Protein AF-A0A257QZ21-F1 (afdb_monomer_lite)

Radius of gyration: 27.3 Å; chains: 1; bounding box: 56×46×52 Å

Secondary structure (DSSP, 8-state):
--HHHHHHHHHHHHHHHHHHHHHT-----PPPPPTT----S-EEEES-EEEEEETTEEEEEE-SSS-EEE-

pLDDT: mean 86.25, std 12.08, range [58.34, 98.5]

Foldseek 3Di:
DDPVVVVVVVVVVVVVVVVCVVVVPVPPPPDPDDQLDDDPDKDWPDADWDWDDDRSDIDIGHDGPDTDIDD

Sequence (71 aa):
MDRTEKRQILLASTALTAAFLLAGGSAHAQAPLAPTTTPVGGTVVGGSASISQSAGQTDITQTSQRTAIDW

Structure (mmCIF, N/CA/C/O backbone):
data_AF-A0A257QZ21-F1
#
_entry.id   AF-A0A257QZ21-F1
#
loop_
_atom_site.group_PDB
_atom_site.id
_atom_site.type_symbol
_atom_site.label_atom_id
_atom_site.label_alt_id
_atom_site.label_comp_id
_atom_site.label_asym_id
_atom_site.label_entity_id
_atom_site.label_seq_id
_atom_site.pdbx_PDB_ins_code
_atom_site.Cartn_x
_atom_site.Cartn_y
_atom_site.Cartn_z
_atom_site.occupancy
_atom_site.B_iso_or_equiv
_atom_site.auth_seq_id
_atom_site.auth_comp_id
_atom_site.auth_asym_id
_atom_site.auth_atom_id
_atom_site.pdbx_PDB_model_num
ATOM 1 N N . MET A 1 1 ? 44.415 -36.634 -32.172 1.00 60.53 1 MET A N 1
ATOM 2 C CA . MET A 1 1 ? 44.068 -35.257 -31.773 1.00 60.53 1 MET A CA 1
ATOM 3 C C . MET A 1 1 ? 45.342 -34.509 -31.433 1.00 60.53 1 MET A C 1
ATOM 5 O O . MET A 1 1 ? 46.031 -34.890 -30.482 1.00 60.53 1 MET A O 1
ATOM 9 N N . ASP A 1 2 ? 45.681 -33.524 -32.259 1.00 82.31 2 ASP A N 1
ATOM 10 C CA . ASP A 1 2 ? 46.917 -32.738 -32.159 1.00 82.31 2 ASP A CA 1
ATOM 11 C C . ASP A 1 2 ? 46.874 -31.788 -30.938 1.00 82.31 2 ASP A C 1
ATOM 13 O O . ASP A 1 2 ? 45.808 -31.417 -30.436 1.00 82.31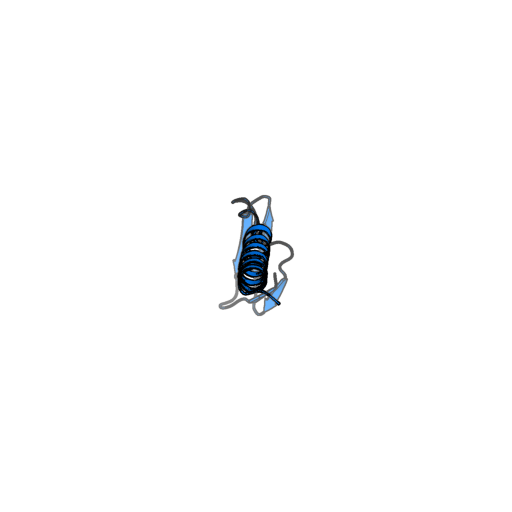 2 ASP A O 1
ATOM 17 N N . ARG A 1 3 ? 48.037 -31.396 -30.408 1.00 78.56 3 ARG A N 1
ATOM 18 C CA . ARG A 1 3 ? 48.161 -30.449 -29.285 1.00 78.56 3 ARG A CA 1
ATOM 19 C C . ARG A 1 3 ? 47.555 -29.083 -29.638 1.00 78.56 3 ARG A C 1
ATOM 21 O O . ARG A 1 3 ? 47.026 -28.414 -28.749 1.00 78.56 3 ARG A O 1
ATOM 28 N N . THR A 1 4 ? 47.595 -28.701 -30.911 1.00 82.69 4 THR A N 1
ATOM 29 C CA . THR A 1 4 ? 46.978 -27.479 -31.451 1.00 82.69 4 THR A CA 1
ATOM 30 C C . THR A 1 4 ? 45.453 -27.519 -31.328 1.00 82.69 4 THR A C 1
ATOM 32 O O . THR A 1 4 ? 44.843 -26.594 -30.798 1.00 82.69 4 THR A O 1
ATOM 35 N N . GLU A 1 5 ? 44.855 -28.648 -31.698 1.00 80.44 5 GLU A N 1
ATOM 36 C CA . GLU A 1 5 ? 43.410 -28.901 -31.682 1.00 80.44 5 GLU A CA 1
ATOM 37 C C . GLU A 1 5 ? 42.841 -28.848 -30.251 1.00 80.44 5 GLU A C 1
ATOM 39 O O . GLU A 1 5 ? 41.830 -28.202 -29.979 1.00 80.44 5 GLU A O 1
ATOM 44 N N . LYS A 1 6 ? 43.567 -29.426 -29.281 1.00 82.88 6 LYS A N 1
ATOM 45 C CA . LYS A 1 6 ? 43.220 -29.362 -27.847 1.00 82.88 6 LYS A CA 1
ATOM 46 C C . LYS A 1 6 ? 43.225 -27.932 -27.299 1.00 82.88 6 LYS A C 1
ATOM 48 O O . LYS A 1 6 ? 42.360 -27.578 -26.501 1.00 82.88 6 LYS A O 1
ATOM 53 N N . ARG A 1 7 ? 44.196 -27.110 -27.718 1.00 82.19 7 ARG A N 1
ATOM 54 C CA . ARG A 1 7 ? 44.288 -25.695 -27.315 1.00 82.19 7 ARG A CA 1
ATOM 55 C C . ARG A 1 7 ? 43.142 -24.876 -27.896 1.00 82.19 7 ARG A C 1
ATOM 57 O O . ARG A 1 7 ? 42.567 -24.065 -27.179 1.00 82.19 7 ARG A O 1
ATOM 64 N N . GLN A 1 8 ? 42.788 -25.117 -29.156 1.00 84.69 8 GLN A N 1
ATOM 65 C CA . GLN A 1 8 ? 41.671 -24.433 -29.807 1.00 84.69 8 GLN A CA 1
ATOM 66 C C . GLN A 1 8 ? 40.336 -24.744 -29.127 1.00 84.69 8 GLN A C 1
ATOM 68 O O . GLN A 1 8 ? 39.564 -23.822 -28.880 1.00 84.69 8 GLN A O 1
ATOM 73 N N . ILE A 1 9 ? 40.100 -25.999 -28.736 1.00 87.75 9 ILE A N 1
ATOM 74 C CA . ILE A 1 9 ? 38.883 -26.393 -28.009 1.00 87.75 9 ILE A CA 1
ATOM 75 C C . ILE A 1 9 ? 38.808 -25.707 -26.635 1.00 87.75 9 ILE A C 1
ATOM 77 O O . ILE A 1 9 ? 37.765 -25.172 -26.274 1.00 87.75 9 ILE A O 1
ATOM 81 N N . LEU A 1 10 ? 39.913 -25.652 -25.884 1.00 84.81 10 LEU A N 1
ATOM 82 C CA . LEU A 1 10 ? 39.964 -24.956 -24.588 1.00 84.81 10 LEU A CA 1
ATOM 83 C C . LEU A 1 10 ? 39.673 -23.452 -24.712 1.00 84.81 10 LEU A C 1
ATOM 85 O O . LEU A 1 10 ? 38.928 -22.892 -23.902 1.00 84.81 10 LEU A O 1
ATOM 89 N N . LEU A 1 11 ? 40.233 -22.805 -25.736 1.00 87.50 11 LEU A N 1
ATOM 90 C CA . LEU A 1 11 ? 40.000 -21.386 -26.007 1.00 87.50 11 LEU A CA 1
ATOM 91 C C . LEU A 1 11 ? 38.553 -21.131 -26.444 1.00 87.50 11 LEU A C 1
ATOM 93 O O . LEU A 1 11 ? 37.932 -20.194 -25.948 1.00 87.50 11 LEU A O 1
ATOM 97 N N . ALA A 1 12 ? 37.995 -21.990 -27.301 1.00 84.00 12 ALA A N 1
ATOM 98 C CA . ALA A 1 12 ? 36.608 -21.895 -27.750 1.00 84.00 12 ALA A CA 1
ATOM 99 C C . ALA A 1 12 ? 35.614 -22.060 -26.589 1.00 84.00 12 ALA A C 1
ATOM 101 O O . ALA A 1 12 ? 34.685 -21.264 -26.462 1.00 84.00 12 ALA A O 1
ATOM 102 N N . SER A 1 13 ? 35.842 -23.024 -25.692 1.00 80.31 13 SER A N 1
ATOM 103 C CA . SER A 1 13 ? 35.006 -23.225 -24.499 1.00 80.31 13 SER A CA 1
ATOM 104 C C . SER A 1 13 ? 35.068 -22.037 -23.537 1.00 80.31 13 SER A C 1
ATOM 106 O O . SER A 1 13 ? 34.043 -21.613 -23.000 1.00 80.31 13 SER 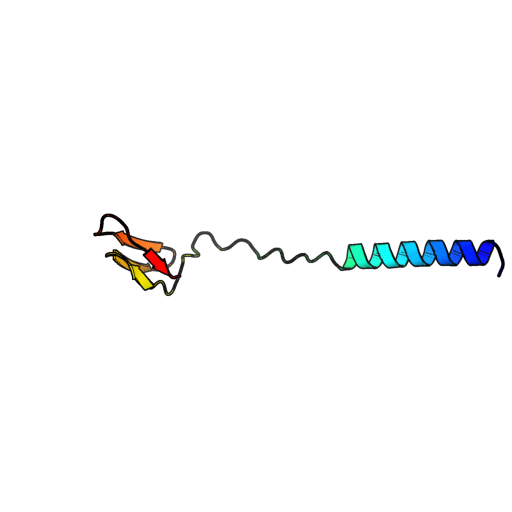A O 1
ATOM 108 N N . THR A 1 14 ? 36.259 -21.460 -23.348 1.00 82.12 14 THR A N 1
ATOM 109 C CA . THR A 1 14 ? 36.438 -20.265 -22.507 1.00 82.12 14 THR A CA 1
ATOM 110 C C . THR A 1 14 ? 35.718 -19.058 -23.109 1.00 82.12 14 THR A C 1
ATOM 112 O O . THR A 1 14 ? 34.996 -18.356 -22.402 1.00 82.12 14 THR A O 1
ATOM 115 N N . ALA A 1 15 ? 35.854 -18.850 -24.421 1.00 81.31 15 ALA A N 1
ATOM 116 C CA . ALA A 1 15 ? 35.191 -17.761 -25.131 1.00 81.31 15 ALA A CA 1
ATOM 117 C C . ALA A 1 15 ? 33.659 -17.894 -25.098 1.00 81.31 15 ALA A C 1
ATOM 119 O O . ALA A 1 15 ? 32.966 -16.911 -24.844 1.00 81.31 15 ALA A O 1
ATOM 120 N N . LEU A 1 16 ? 33.128 -19.107 -25.285 1.00 82.06 16 LEU A N 1
ATOM 121 C CA . LEU A 1 16 ? 31.689 -19.374 -25.225 1.00 82.06 16 LEU A CA 1
ATOM 122 C C . LEU A 1 16 ? 31.117 -19.132 -23.820 1.00 82.06 16 LEU A C 1
ATOM 124 O O . LEU A 1 16 ? 30.054 -18.530 -23.680 1.00 82.06 16 LEU A O 1
ATOM 128 N N . THR A 1 17 ? 31.844 -19.545 -22.779 1.00 80.06 17 THR A N 1
ATOM 129 C CA . THR A 1 17 ? 31.442 -19.313 -21.381 1.00 80.06 17 THR A CA 1
ATOM 130 C C . THR A 1 17 ? 31.444 -17.818 -21.048 1.00 80.06 17 THR A C 1
ATOM 132 O O . THR A 1 17 ? 30.495 -17.317 -20.447 1.00 80.06 17 THR A O 1
ATOM 135 N N . ALA A 1 18 ? 32.466 -17.077 -21.492 1.00 75.81 18 ALA A N 1
ATOM 136 C CA . ALA A 1 18 ? 32.533 -15.627 -21.317 1.00 75.81 18 ALA A CA 1
ATOM 137 C C . ALA A 1 18 ? 31.400 -14.900 -22.063 1.00 75.81 18 ALA A C 1
ATOM 139 O O . ALA A 1 18 ? 30.785 -13.992 -21.506 1.00 75.81 18 ALA A O 1
ATOM 140 N N . ALA A 1 19 ? 31.076 -15.330 -23.286 1.00 78.94 19 ALA A N 1
ATOM 141 C CA . ALA A 1 19 ? 29.967 -14.772 -24.056 1.00 78.94 19 ALA A CA 1
ATOM 142 C C . ALA A 1 19 ? 28.613 -14.988 -23.358 1.00 78.94 19 ALA A C 1
ATOM 144 O O . ALA A 1 19 ? 27.803 -14.065 -23.309 1.00 78.94 19 ALA A O 1
ATOM 145 N N . PHE A 1 20 ? 28.386 -16.160 -22.754 1.00 75.12 20 PHE A N 1
ATOM 146 C CA . PHE A 1 20 ? 27.170 -16.433 -21.978 1.00 75.12 20 PHE A CA 1
ATOM 147 C C . PHE A 1 20 ? 27.061 -15.575 -20.710 1.00 75.12 20 PHE A C 1
ATOM 149 O O . PHE A 1 20 ? 25.981 -15.073 -20.404 1.00 75.12 20 PHE A O 1
ATOM 156 N N . LEU A 1 21 ? 28.168 -15.359 -19.992 1.00 71.44 21 LEU A N 1
ATOM 157 C CA . LEU A 1 21 ? 28.188 -14.512 -18.792 1.00 71.44 21 LEU A CA 1
ATOM 158 C C . LEU A 1 21 ? 27.956 -13.028 -19.114 1.00 71.44 21 LEU A C 1
ATOM 160 O O . LEU A 1 21 ? 27.295 -12.332 -18.348 1.00 71.44 21 LEU A O 1
ATOM 164 N N . LEU A 1 22 ? 28.463 -12.551 -20.254 1.00 67.94 22 LEU A N 1
ATOM 165 C CA . LEU A 1 22 ? 28.268 -11.172 -20.714 1.00 67.94 22 LEU A CA 1
ATOM 166 C C . LEU A 1 22 ? 26.872 -10.945 -21.320 1.00 67.94 22 LEU A C 1
ATOM 168 O O . LEU A 1 22 ? 26.330 -9.849 -21.205 1.00 67.94 22 LEU A O 1
ATOM 172 N N . ALA A 1 23 ? 26.273 -11.970 -21.935 1.00 66.25 23 ALA A N 1
ATOM 173 C CA . ALA A 1 23 ? 24.918 -11.903 -22.488 1.00 66.25 23 ALA A CA 1
ATOM 174 C C . ALA A 1 23 ? 23.817 -12.087 -21.423 1.00 66.25 23 ALA A C 1
ATOM 176 O O . ALA A 1 23 ? 22.704 -11.600 -21.605 1.00 66.25 23 ALA A O 1
ATOM 177 N N . GLY A 1 24 ? 24.118 -12.751 -20.300 1.00 61.72 24 GLY A N 1
ATOM 178 C CA . GLY A 1 24 ? 23.168 -13.013 -19.208 1.00 61.72 24 GLY A CA 1
ATOM 179 C C . GLY A 1 24 ? 22.896 -11.831 -18.266 1.00 61.72 24 GLY A C 1
ATOM 180 O O . GLY A 1 24 ? 22.218 -11.992 -17.257 1.00 61.72 24 GLY A O 1
ATOM 181 N N . GLY A 1 25 ? 23.439 -10.649 -18.557 1.00 59.72 25 GLY A N 1
ATOM 182 C CA . GLY A 1 25 ? 23.542 -9.546 -17.604 1.00 59.72 25 GLY A CA 1
ATOM 183 C C . GLY A 1 25 ? 22.455 -8.476 -17.658 1.00 59.72 25 GLY A C 1
ATOM 184 O O . GLY A 1 25 ? 22.689 -7.397 -17.130 1.00 59.72 25 GLY A O 1
ATOM 185 N N . SER A 1 26 ? 21.275 -8.719 -18.234 1.00 58.50 26 SER A N 1
ATOM 186 C CA . SER A 1 26 ? 20.088 -7.939 -17.835 1.00 58.50 26 SER A CA 1
ATOM 187 C C . SER A 1 26 ? 19.512 -8.563 -16.567 1.00 58.50 26 SER A C 1
ATOM 189 O O . SER A 1 26 ? 18.377 -9.027 -16.521 1.00 58.50 26 SER A O 1
ATOM 191 N N . ALA A 1 27 ? 20.337 -8.592 -15.514 1.00 58.34 27 ALA A N 1
ATOM 192 C CA . ALA A 1 27 ? 19.832 -8.756 -14.165 1.00 58.34 27 ALA A CA 1
ATOM 193 C C . ALA A 1 27 ? 18.720 -7.720 -14.003 1.00 58.34 27 ALA A C 1
ATOM 195 O O . ALA A 1 27 ? 18.938 -6.546 -14.299 1.00 58.34 27 ALA A O 1
ATOM 196 N N . HIS A 1 28 ? 17.528 -8.191 -13.647 1.00 61.62 28 HIS A N 1
ATOM 197 C CA . HIS A 1 28 ? 16.284 -7.441 -13.542 1.00 61.62 28 HIS A CA 1
ATOM 198 C C . HIS A 1 28 ? 16.428 -6.225 -12.616 1.00 61.62 28 HIS A C 1
ATOM 200 O O . HIS A 1 28 ? 15.992 -6.236 -11.469 1.00 61.62 28 HIS A O 1
ATOM 206 N N . ALA A 1 29 ? 17.046 -5.157 -13.106 1.00 61.06 29 ALA A N 1
ATOM 207 C CA . ALA A 1 29 ? 17.008 -3.859 -12.477 1.00 61.06 29 ALA A CA 1
ATOM 208 C C . ALA A 1 29 ? 15.607 -3.325 -12.753 1.00 61.06 29 ALA A C 1
ATOM 210 O O . ALA A 1 29 ? 15.353 -2.692 -13.778 1.00 61.06 29 ALA A O 1
ATOM 211 N N . GLN A 1 30 ? 14.666 -3.661 -11.869 1.00 69.56 30 GLN A N 1
ATOM 212 C CA . GLN A 1 30 ? 13.391 -2.964 -11.829 1.00 69.56 30 GLN A CA 1
ATOM 213 C C . GLN A 1 30 ? 13.705 -1.476 -11.739 1.00 69.56 30 GLN A C 1
ATOM 215 O O . GLN A 1 30 ? 14.456 -1.046 -10.859 1.00 69.56 30 GLN A O 1
ATOM 220 N N . ALA A 1 31 ? 13.170 -0.713 -12.694 1.00 77.88 31 ALA A N 1
ATOM 221 C CA . ALA A 1 31 ? 13.267 0.732 -12.654 1.00 77.88 31 ALA A CA 1
ATOM 222 C C . ALA A 1 31 ? 12.838 1.200 -11.253 1.00 77.88 31 A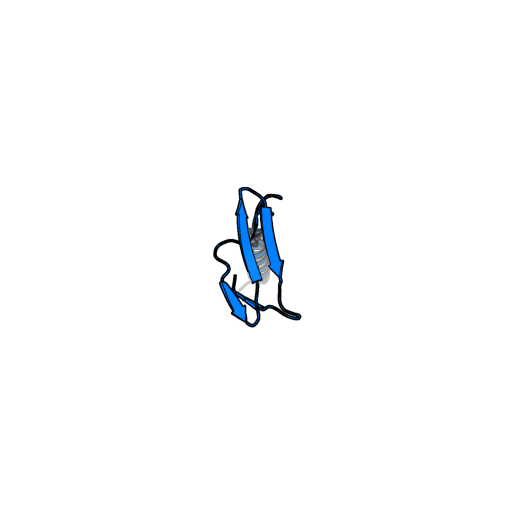LA A C 1
ATOM 224 O O . ALA A 1 31 ? 11.849 0.671 -10.725 1.00 77.88 31 ALA A O 1
ATOM 225 N N . PRO A 1 32 ? 13.571 2.140 -10.633 1.00 81.44 32 PRO A N 1
ATOM 226 C CA . PRO A 1 32 ? 13.163 2.692 -9.354 1.00 81.44 32 PRO A CA 1
ATOM 227 C C . PRO A 1 32 ? 11.710 3.157 -9.437 1.00 81.44 32 PRO A C 1
ATOM 229 O O . PRO A 1 32 ? 11.319 3.802 -10.414 1.00 81.44 32 PRO A O 1
ATOM 232 N N . LEU A 1 33 ? 10.910 2.808 -8.429 1.00 85.56 33 LEU A N 1
ATOM 233 C CA . LEU A 1 33 ? 9.538 3.291 -8.340 1.00 85.56 33 LEU A CA 1
ATOM 234 C C . LEU A 1 33 ? 9.547 4.822 -8.372 1.00 85.56 33 LEU A C 1
ATOM 236 O O . LEU A 1 33 ? 10.430 5.460 -7.791 1.00 85.56 33 LEU A O 1
ATOM 240 N N . ALA A 1 34 ? 8.560 5.417 -9.044 1.00 87.81 34 ALA A N 1
ATOM 241 C CA . ALA A 1 34 ? 8.395 6.862 -8.998 1.00 87.81 34 ALA A CA 1
ATOM 242 C C . ALA A 1 34 ? 8.233 7.302 -7.528 1.00 87.81 34 ALA A C 1
ATOM 244 O O . ALA A 1 34 ? 7.583 6.576 -6.771 1.00 87.81 34 ALA A O 1
ATOM 245 N N . PRO A 1 35 ? 8.744 8.477 -7.116 1.00 85.25 35 PRO A N 1
ATOM 246 C CA . PRO A 1 35 ? 8.665 8.938 -5.723 1.00 85.25 35 PRO A CA 1
ATOM 247 C C . PRO A 1 35 ? 7.241 9.030 -5.158 1.00 85.25 35 PRO A C 1
ATOM 249 O O . PRO A 1 35 ? 7.049 9.035 -3.950 1.00 85.25 35 PRO A O 1
ATOM 252 N N . THR A 1 36 ? 6.243 9.104 -6.037 1.00 90.81 36 THR A N 1
ATOM 253 C CA . THR A 1 36 ? 4.813 9.158 -5.718 1.00 90.81 36 THR A CA 1
ATOM 254 C C . THR A 1 36 ? 4.137 7.784 -5.755 1.00 90.81 36 THR A C 1
ATOM 256 O O . THR A 1 36 ? 2.918 7.682 -5.651 1.00 90.81 36 THR A O 1
ATOM 259 N N . THR A 1 37 ? 4.888 6.699 -5.931 1.00 92.25 37 THR A N 1
ATOM 260 C CA . THR A 1 37 ? 4.319 5.352 -5.854 1.00 92.25 37 THR A CA 1
ATOM 261 C C . THR A 1 37 ? 4.047 5.040 -4.390 1.00 92.25 37 THR A C 1
ATOM 263 O O . THR A 1 37 ? 4.975 4.982 -3.586 1.00 92.25 37 THR A O 1
ATOM 266 N N . THR A 1 38 ? 2.778 4.842 -4.045 1.00 94.00 38 THR A N 1
ATOM 267 C CA . THR A 1 38 ? 2.360 4.471 -2.688 1.00 94.00 38 THR A CA 1
ATOM 268 C C . THR A 1 38 ? 1.691 3.095 -2.693 1.00 94.00 38 THR A C 1
ATOM 270 O O . THR A 1 38 ? 1.221 2.665 -3.751 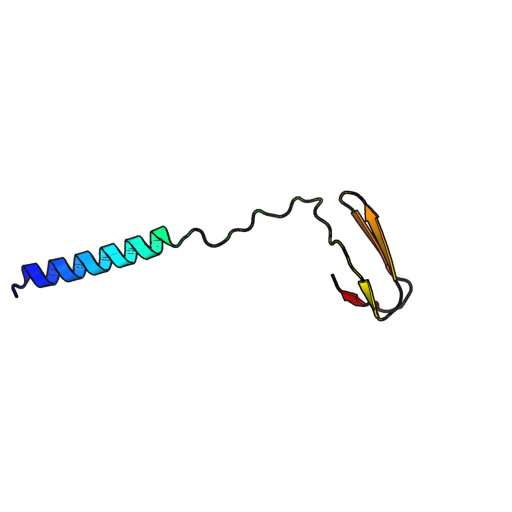1.00 94.00 38 THR A O 1
ATOM 273 N N . PRO A 1 39 ? 1.679 2.371 -1.557 1.00 92.56 39 PRO A N 1
ATOM 274 C CA . PRO A 1 39 ? 0.974 1.096 -1.444 1.00 92.56 39 PRO A CA 1
ATOM 275 C C . PRO A 1 39 ? -0.516 1.242 -1.785 1.00 92.56 39 PRO A C 1
ATOM 277 O O . PRO A 1 39 ? -1.130 2.247 -1.441 1.00 92.56 39 PRO A O 1
ATOM 280 N N . VAL A 1 40 ? -1.108 0.240 -2.439 1.00 91.25 40 VAL A N 1
ATOM 281 C CA . VAL A 1 40 ? -2.522 0.223 -2.864 1.00 91.25 40 VAL A CA 1
ATOM 282 C C . VAL A 1 40 ? -3.202 -1.062 -2.399 1.00 91.25 40 VAL A C 1
ATOM 284 O O . VAL A 1 40 ? -2.540 -2.082 -2.294 1.00 91.25 40 VAL A O 1
ATOM 287 N N . GLY A 1 41 ? -4.511 -1.023 -2.122 1.00 90.81 41 GLY A N 1
ATOM 288 C CA . GLY A 1 41 ? -5.285 -2.236 -1.800 1.00 90.81 41 GLY A CA 1
ATOM 289 C C . GLY A 1 41 ? -5.114 -2.795 -0.381 1.00 90.81 41 GLY A C 1
ATOM 290 O O . GLY A 1 41 ? -5.591 -3.892 -0.104 1.00 90.81 41 GLY A O 1
ATOM 291 N N . GLY A 1 42 ? -4.476 -2.042 0.519 1.00 95.81 42 GLY A N 1
ATOM 292 C CA . GLY A 1 42 ? -4.210 -2.491 1.882 1.00 95.81 42 GLY A CA 1
ATOM 293 C C . GLY A 1 42 ? -5.471 -2.801 2.688 1.00 95.81 42 GLY A C 1
ATOM 294 O O . GLY A 1 42 ? -6.462 -2.071 2.622 1.00 95.81 42 GLY A O 1
ATOM 295 N N . THR A 1 43 ? -5.412 -3.860 3.493 1.00 97.62 43 THR A N 1
ATOM 296 C CA . THR A 1 43 ? -6.500 -4.303 4.375 1.00 97.62 43 THR A CA 1
ATOM 297 C C . THR A 1 43 ? -6.012 -4.395 5.816 1.00 97.62 43 THR A C 1
ATOM 299 O O . THR A 1 43 ? -4.977 -4.993 6.099 1.00 97.62 43 THR A O 1
ATOM 302 N N . VAL A 1 44 ? -6.763 -3.820 6.759 1.00 97.44 44 VAL A N 1
ATOM 303 C CA . VAL A 1 44 ? -6.458 -3.937 8.192 1.00 97.44 44 VAL A CA 1
ATOM 304 C C . VAL A 1 44 ? -6.846 -5.337 8.671 1.00 97.44 44 VAL A C 1
ATOM 306 O O . VAL A 1 44 ? -8.024 -5.684 8.676 1.00 97.44 44 VAL A O 1
ATOM 309 N N . VAL A 1 45 ? -5.858 -6.128 9.090 1.00 98.44 45 VAL A N 1
ATOM 310 C CA . VAL A 1 45 ? -6.040 -7.530 9.520 1.00 98.44 45 VAL A CA 1
ATOM 311 C C . VAL A 1 45 ? -5.905 -7.725 11.032 1.00 98.44 45 VAL A C 1
ATOM 313 O O . VAL A 1 45 ? -6.216 -8.790 11.559 1.00 98.44 45 VAL A O 1
ATOM 316 N N . GLY A 1 46 ? -5.483 -6.689 11.762 1.00 98.25 46 GLY A N 1
ATOM 317 C CA . GLY A 1 46 ? -5.443 -6.699 13.223 1.00 98.25 46 GLY A CA 1
ATOM 318 C C . GLY A 1 46 ? -5.299 -5.300 13.816 1.00 98.25 46 GLY A C 1
ATOM 319 O O . GLY A 1 46 ? -4.654 -4.434 13.229 1.00 98.25 46 GLY A O 1
ATOM 320 N N . GLY A 1 47 ? -5.872 -5.084 15.003 1.00 98.06 47 GLY A N 1
ATOM 321 C CA . GLY A 1 47 ? -5.975 -3.749 15.599 1.00 98.06 47 GLY A CA 1
ATOM 322 C C . GLY A 1 47 ? -7.027 -2.878 14.907 1.00 98.06 47 GLY A C 1
ATOM 323 O O . GLY A 1 47 ? -7.982 -3.402 14.336 1.00 98.06 47 GLY A O 1
ATOM 324 N N . SER A 1 48 ? -6.849 -1.555 14.977 1.00 98.12 48 SER A N 1
ATOM 325 C CA . SER A 1 48 ? -7.776 -0.568 14.419 1.00 98.12 48 SER A CA 1
ATOM 326 C C . SER A 1 48 ? -7.019 0.566 13.730 1.00 98.12 48 SER A C 1
ATOM 328 O O . SER A 1 48 ? -6.246 1.300 14.356 1.00 98.12 48 SER A O 1
ATOM 330 N N . ALA A 1 49 ? -7.292 0.749 12.442 1.00 98.31 49 ALA A N 1
ATOM 331 C CA . ALA A 1 49 ? -6.812 1.866 11.644 1.00 98.31 49 ALA A CA 1
ATOM 332 C C . ALA A 1 49 ? -7.785 2.160 10.494 1.00 98.31 49 ALA A C 1
ATOM 334 O O . ALA A 1 49 ? -8.568 1.294 10.104 1.00 98.31 49 ALA A O 1
ATOM 335 N N . SER A 1 50 ? -7.714 3.364 9.933 1.00 97.88 50 SER A N 1
ATOM 336 C CA . SER A 1 50 ? -8.313 3.685 8.633 1.00 97.88 50 SER A CA 1
ATOM 337 C C . SER A 1 50 ? -7.224 3.976 7.607 1.00 97.88 50 SER A C 1
ATOM 339 O O . SER A 1 50 ? -6.191 4.556 7.947 1.00 97.88 50 SER A O 1
ATOM 341 N N . ILE A 1 51 ? -7.477 3.594 6.357 1.00 97.81 51 ILE A N 1
ATOM 342 C CA . ILE A 1 51 ? -6.592 3.835 5.216 1.00 97.81 51 ILE A CA 1
ATOM 343 C C . ILE A 1 51 ? -7.312 4.798 4.270 1.00 97.81 51 ILE A C 1
ATOM 345 O O . ILE A 1 51 ? -8.447 4.537 3.872 1.00 97.81 51 ILE A O 1
ATOM 349 N N . SER A 1 52 ? -6.657 5.903 3.922 1.00 96.50 52 SER A N 1
ATOM 350 C CA . SER A 1 52 ? -7.119 6.851 2.904 1.00 96.50 52 SER A CA 1
ATOM 351 C C . SER A 1 52 ? -6.034 7.015 1.848 1.00 96.50 52 SER A C 1
ATOM 353 O O . SER A 1 52 ? -4.857 7.153 2.178 1.00 96.50 52 SER A O 1
ATOM 355 N N . GLN A 1 53 ? -6.414 6.970 0.573 1.00 94.38 53 GLN A N 1
ATOM 356 C CA . GLN A 1 53 ? -5.476 6.994 -0.547 1.00 94.38 53 GLN A CA 1
ATOM 357 C C . GLN A 1 53 ? -5.832 8.108 -1.519 1.00 94.38 53 GLN A C 1
ATOM 359 O O . GLN A 1 53 ? -6.987 8.275 -1.912 1.00 94.38 53 GLN A O 1
ATOM 364 N N . SER A 1 54 ? -4.812 8.851 -1.930 1.00 91.69 54 SER A N 1
ATOM 365 C CA . SER A 1 54 ? -4.886 9.819 -3.018 1.00 91.69 54 SER A CA 1
A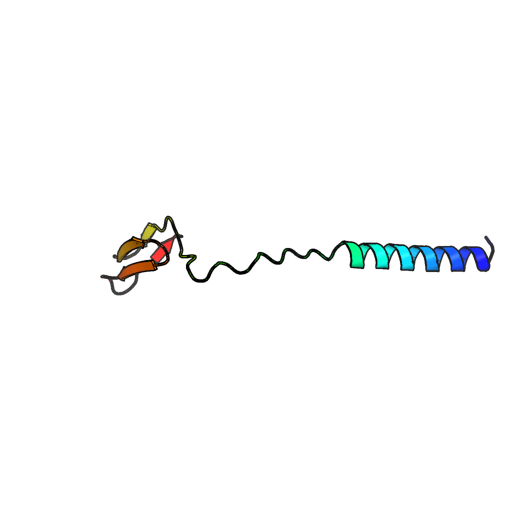TOM 366 C C . SER A 1 54 ? -3.637 9.704 -3.894 1.00 91.69 54 SER A C 1
ATOM 368 O O . SER A 1 54 ? -2.743 8.896 -3.633 1.00 91.69 54 SER A O 1
ATOM 370 N N . ALA A 1 55 ? -3.574 10.473 -4.980 1.00 89.94 55 ALA A N 1
ATOM 371 C CA . ALA A 1 55 ? -2.440 10.417 -5.893 1.00 89.94 55 ALA A CA 1
ATOM 372 C C . ALA A 1 55 ? -1.137 10.798 -5.165 1.00 89.94 55 ALA A C 1
ATOM 374 O O . ALA A 1 55 ? -0.933 11.954 -4.807 1.00 89.94 55 ALA A O 1
ATOM 375 N N . GLY A 1 56 ? -0.248 9.824 -4.961 1.00 92.06 56 GLY A N 1
ATOM 376 C CA . GLY A 1 56 ? 1.047 10.053 -4.320 1.00 92.06 56 GLY A CA 1
ATOM 377 C C . GLY A 1 56 ? 1.057 10.054 -2.794 1.00 92.06 56 GLY A C 1
ATOM 378 O O . GLY A 1 56 ? 2.123 10.256 -2.221 1.00 92.06 56 GLY A O 1
ATOM 379 N N . GLN A 1 57 ? -0.079 9.809 -2.138 1.00 94.06 57 GLN A N 1
ATOM 380 C CA . GLN A 1 57 ? -0.199 9.861 -0.681 1.00 94.06 57 GLN A CA 1
ATOM 381 C C . GLN A 1 57 ? -1.069 8.703 -0.183 1.00 94.06 57 GLN A C 1
ATOM 383 O O . GLN A 1 57 ? -2.181 8.485 -0.666 1.00 94.06 57 GLN A O 1
ATOM 388 N N 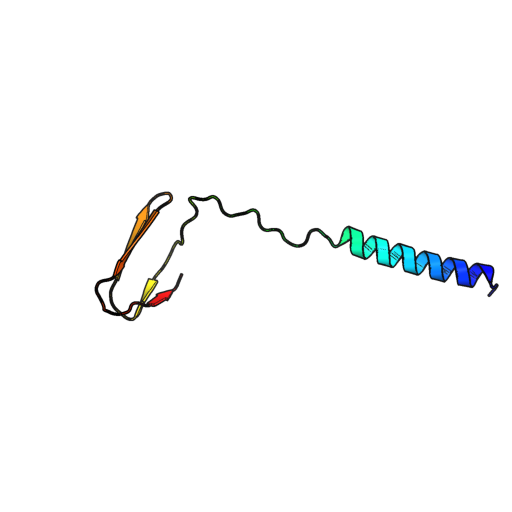. THR A 1 58 ? -0.571 7.984 0.820 1.00 96.62 58 THR A N 1
ATOM 389 C CA . THR A 1 58 ? -1.356 7.033 1.612 1.00 96.62 58 THR A CA 1
ATOM 390 C C . THR A 1 58 ? -1.323 7.492 3.061 1.00 96.62 58 THR A C 1
ATOM 392 O O . THR A 1 58 ? -0.253 7.540 3.667 1.00 96.62 58 THR A O 1
ATOM 395 N N . ASP A 1 59 ? -2.491 7.819 3.604 1.00 96.94 59 ASP A N 1
ATOM 396 C CA . ASP A 1 59 ? -2.658 8.207 4.998 1.00 96.94 59 ASP A CA 1
ATOM 397 C C . ASP A 1 59 ? -3.185 7.017 5.797 1.00 96.94 59 ASP A C 1
ATOM 399 O O . ASP A 1 59 ? -4.214 6.420 5.467 1.00 96.94 59 ASP A O 1
ATOM 403 N N . ILE A 1 60 ? -2.473 6.683 6.872 1.00 97.38 60 ILE A N 1
ATOM 404 C CA . ILE A 1 60 ? -2.846 5.615 7.799 1.00 97.38 60 ILE A CA 1
ATOM 405 C C . ILE A 1 60 ? -3.132 6.257 9.150 1.00 97.38 60 ILE A C 1
ATOM 407 O O . ILE A 1 60 ? -2.222 6.710 9.845 1.00 97.38 60 ILE A O 1
ATOM 411 N N . THR A 1 61 ? -4.404 6.289 9.541 1.00 98.31 61 THR A N 1
ATOM 412 C CA . THR A 1 61 ? -4.806 6.772 10.867 1.00 98.31 61 THR A CA 1
ATOM 413 C C . THR A 1 61 ? -4.946 5.585 11.805 1.00 98.31 61 THR A C 1
ATOM 415 O O . THR A 1 61 ? -5.977 4.914 11.830 1.00 98.31 61 THR A O 1
ATOM 418 N N . GLN A 1 62 ? -3.894 5.310 12.574 1.00 98.44 62 GLN A N 1
ATOM 419 C CA . GLN A 1 62 ? -3.896 4.253 13.579 1.00 98.44 62 GLN A CA 1
ATOM 420 C C . GLN A 1 62 ? -4.610 4.724 14.853 1.00 98.44 62 GLN A C 1
ATOM 422 O O . GLN A 1 62 ? -4.282 5.769 15.410 1.00 98.44 62 GLN A O 1
ATOM 427 N N . THR A 1 63 ? -5.570 3.935 15.332 1.00 98.31 63 THR A N 1
ATOM 428 C CA . THR A 1 63 ? -6.374 4.257 16.528 1.00 98.31 63 THR A CA 1
ATOM 429 C C . THR A 1 63 ? -6.152 3.278 17.681 1.00 98.31 63 THR A C 1
ATOM 431 O O . THR A 1 63 ? -6.442 3.602 18.830 1.00 98.31 63 THR A O 1
ATOM 434 N N . SER A 1 64 ? -5.592 2.098 17.410 1.00 98.19 64 SER A N 1
ATOM 435 C CA . SER A 1 64 ? -5.147 1.140 18.427 1.00 98.19 64 SER A CA 1
ATOM 436 C C . SER A 1 64 ? -3.663 1.316 18.783 1.00 98.19 64 SER A C 1
ATOM 438 O O . SER A 1 64 ? -2.898 1.958 18.069 1.00 98.19 64 SER A O 1
ATOM 440 N N . GLN A 1 65 ? -3.204 0.682 19.869 1.00 98.50 65 GLN A N 1
ATOM 441 C CA . GLN A 1 65 ? -1.779 0.685 20.245 1.00 98.50 65 GLN A CA 1
ATOM 442 C C . GLN A 1 65 ? -0.884 -0.032 19.215 1.00 98.50 65 GLN A C 1
ATOM 444 O O . GLN A 1 65 ? 0.286 0.309 19.057 1.00 98.50 65 GLN A O 1
ATOM 449 N N . ARG A 1 66 ? -1.429 -1.033 18.517 1.00 98.12 66 ARG A N 1
ATOM 450 C CA . ARG A 1 66 ? -0.769 -1.782 17.440 1.00 98.12 66 ARG A CA 1
ATOM 451 C C . ARG A 1 66 ? -1.780 -2.059 16.337 1.00 98.12 66 ARG A C 1
ATOM 453 O O . ARG A 1 66 ? -2.929 -2.373 16.652 1.00 98.12 66 ARG A O 1
ATOM 460 N N . THR A 1 67 ? -1.349 -1.978 15.084 1.00 98.06 67 THR A N 1
ATOM 461 C CA . THR A 1 67 ? -2.148 -2.354 13.913 1.00 98.06 67 THR A CA 1
ATOM 462 C C . THR A 1 67 ? -1.320 -3.231 12.979 1.00 98.06 67 THR A C 1
ATOM 464 O O . THR A 1 67 ? -0.099 -3.080 12.915 1.00 98.06 67 THR A O 1
ATOM 467 N N . ALA A 1 68 ? -1.978 -4.148 12.277 1.00 98.12 68 ALA A N 1
ATOM 468 C CA . ALA A 1 68 ? -1.400 -4.964 11.215 1.00 98.12 68 ALA A CA 1
ATOM 469 C C . ALA A 1 68 ? -2.192 -4.725 9.924 1.00 98.12 68 ALA A C 1
ATOM 471 O O . ALA A 1 68 ? -3.426 -4.698 9.953 1.00 98.12 68 ALA A O 1
ATOM 472 N N . ILE A 1 69 ? -1.479 -4.503 8.821 1.00 98.06 69 ILE A N 1
ATOM 473 C CA . ILE A 1 69 ? -2.051 -4.204 7.507 1.00 98.06 69 ILE A CA 1
ATOM 474 C C . ILE A 1 69 ? -1.374 -5.114 6.487 1.00 98.06 69 ILE A C 1
ATOM 476 O O . ILE A 1 69 ? -0.145 -5.095 6.388 1.00 98.06 69 ILE A O 1
ATOM 480 N N . ASP A 1 70 ? -2.183 -5.864 5.746 1.00 97.81 70 ASP A N 1
ATOM 481 C CA . ASP A 1 70 ? -1.741 -6.638 4.587 1.00 97.81 70 ASP A CA 1
ATOM 482 C C . ASP A 1 70 ? -1.867 -5.756 3.342 1.00 97.81 70 ASP A C 1
ATOM 484 O O . ASP A 1 70 ? -2.915 -5.139 3.142 1.00 97.81 70 ASP A O 1
ATOM 488 N N . TRP A 1 71 ? -0.797 -5.674 2.548 1.00 94.62 71 TRP A N 1
ATOM 489 C CA . TRP A 1 71 ? -0.675 -4.843 1.344 1.00 94.62 71 TRP A CA 1
ATOM 490 C C . TRP A 1 71 ? -0.538 -5.696 0.088 1.00 94.62 71 TRP A C 1
ATOM 492 O O . TRP A 1 71 ? 0.209 -6.700 0.145 1.00 94.62 71 TRP A O 1
#